Protein AF-A0A967WCM1-F1 (afdb_monomer_lite)

Foldseek 3Di:
DDDDDDPPVCVVVRVVVSCCCQPPPPLDVVVLVVVLVVLQVVQVVCVVDPVSVVVLVCQLPVDDVPDPSNADPSHHNVVSVPDDSVNVVVCSVVPRDD

Radius of gyration: 17.49 Å; chains: 1; bounding box: 43×31×41 Å

Secondary structure (DSSP, 8-state):
-------TTTHHHHHHHHHHHHH-----HHHHHHHHHHHHHHHHHHHH-HHHHHHHHHHHHHS-TTSGGGS-TT--HHHHHH--HHHHHHHHHHHS--

Structure (mmCIF, N/CA/C/O backbone):
data_AF-A0A967WCM1-F1
#
_entry.id   AF-A0A967WCM1-F1
#
loop_
_atom_site.group_PDB
_atom_site.id
_atom_site.type_symbol
_atom_site.label_atom_id
_atom_site.label_alt_id
_atom_site.label_comp_id
_atom_site.label_asym_id
_atom_site.label_entity_id
_atom_site.label_seq_id
_atom_site.pdbx_PDB_ins_code
_atom_site.Cartn_x
_atom_site.Cartn_y
_atom_site.Cartn_z
_atom_site.occupancy
_atom_site.B_iso_or_equiv
_atom_site.auth_seq_id
_atom_site.auth_comp_id
_atom_site.auth_asym_id
_atom_site.auth_atom_id
_atom_site.pdbx_PDB_model_num
ATOM 1 N N . GLY A 1 1 ? 5.005 9.136 -5.462 1.00 65.06 1 GLY A N 1
ATOM 2 C CA . GLY A 1 1 ? 5.090 9.088 -6.935 1.00 65.06 1 GLY A CA 1
ATOM 3 C C . GLY A 1 1 ? 6.175 8.112 -7.338 1.00 65.06 1 GLY A C 1
ATOM 4 O O . GLY A 1 1 ? 7.045 7.849 -6.517 1.00 65.06 1 GLY A O 1
ATOM 5 N N . PHE A 1 2 ? 6.120 7.570 -8.553 1.00 82.25 2 PHE A N 1
ATOM 6 C CA . PHE A 1 2 ? 7.169 6.694 -9.084 1.00 82.25 2 PHE A CA 1
ATOM 7 C C . PHE A 1 2 ? 8.283 7.539 -9.705 1.00 82.25 2 PHE A C 1
ATOM 9 O O . PHE A 1 2 ? 8.005 8.500 -10.418 1.00 82.25 2 PHE A O 1
ATOM 16 N N . GLY A 1 3 ? 9.536 7.205 -9.417 1.00 88.38 3 GLY A N 1
ATOM 17 C CA . GLY A 1 3 ? 10.691 7.919 -9.947 1.00 88.38 3 GLY A CA 1
ATOM 18 C C . GLY A 1 3 ? 11.967 7.122 -9.729 1.00 88.38 3 GLY A C 1
ATOM 19 O O . GLY A 1 3 ? 12.061 6.335 -8.790 1.00 88.38 3 GLY A O 1
ATOM 20 N N . THR A 1 4 ? 12.943 7.328 -10.606 1.00 91.56 4 THR A N 1
ATOM 21 C CA . THR A 1 4 ? 14.250 6.670 -10.548 1.00 91.56 4 THR A CA 1
ATOM 22 C C . THR A 1 4 ? 15.363 7.692 -10.760 1.00 91.56 4 THR A C 1
ATOM 24 O O . THR A 1 4 ? 15.132 8.774 -11.305 1.00 91.56 4 THR 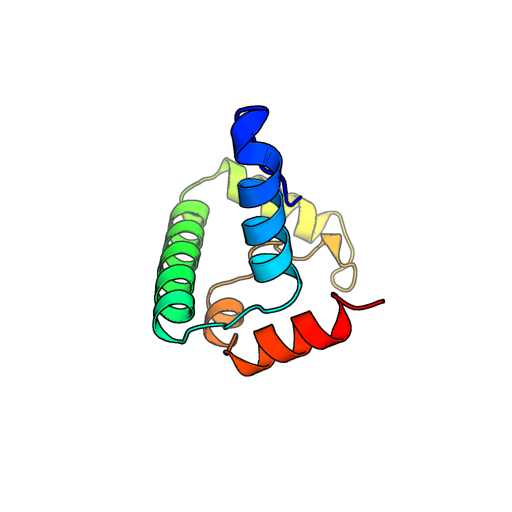A O 1
ATOM 27 N N . LYS A 1 5 ? 16.567 7.364 -10.292 1.00 93.81 5 LYS A N 1
ATOM 28 C CA . LYS A 1 5 ? 17.796 8.118 -10.547 1.00 93.81 5 LYS A CA 1
ATOM 29 C C . LYS A 1 5 ? 18.830 7.148 -11.096 1.00 93.81 5 LYS A C 1
ATOM 31 O O . LYS A 1 5 ? 18.978 6.053 -10.563 1.00 93.81 5 LYS A O 1
ATOM 36 N N . SER A 1 6 ? 19.548 7.566 -12.126 1.00 96.00 6 SER A N 1
ATOM 37 C CA . SER A 1 6 ? 20.570 6.758 -12.784 1.00 96.00 6 SER A CA 1
ATOM 38 C C . SER A 1 6 ? 21.681 7.650 -13.329 1.00 96.00 6 SER A C 1
ATOM 40 O O . SER A 1 6 ? 21.520 8.872 -13.417 1.00 96.00 6 SER A O 1
ATOM 42 N N . LEU A 1 7 ? 22.799 7.040 -13.721 1.00 97.12 7 LEU A N 1
ATOM 43 C CA . LEU A 1 7 ? 23.735 7.688 -14.633 1.00 97.12 7 LEU A CA 1
ATOM 44 C C . LEU A 1 7 ? 23.071 7.880 -16.002 1.00 97.12 7 LEU A C 1
ATOM 46 O O . LEU A 1 7 ? 22.060 7.242 -16.317 1.00 97.12 7 LEU A O 1
ATOM 50 N N . VAL A 1 8 ? 23.642 8.769 -16.815 1.00 95.88 8 VAL A N 1
ATOM 51 C CA . VAL A 1 8 ? 23.125 9.054 -18.163 1.00 95.88 8 VAL A CA 1
ATOM 52 C C . VAL A 1 8 ? 23.164 7.795 -19.033 1.00 95.88 8 VAL A C 1
ATOM 54 O O . VAL A 1 8 ? 22.199 7.511 -19.736 1.00 95.88 8 VAL A O 1
ATOM 57 N N . GLU A 1 9 ? 24.240 7.013 -18.938 1.00 97.38 9 GLU A N 1
ATOM 58 C CA . GLU A 1 9 ? 24.409 5.739 -19.652 1.00 97.38 9 GLU A CA 1
ATOM 59 C C . GLU A 1 9 ? 23.393 4.658 -19.250 1.00 97.38 9 GLU A C 1
ATOM 61 O O . GLU A 1 9 ? 22.973 3.873 -20.097 1.00 97.38 9 GLU A O 1
ATOM 66 N N . ASP A 1 10 ? 22.922 4.676 -18.001 1.00 97.44 10 ASP A N 1
ATOM 67 C CA . ASP A 1 10 ? 21.954 3.710 -17.468 1.00 97.44 10 ASP A CA 1
ATOM 68 C C . ASP A 1 10 ? 20.496 4.149 -17.643 1.00 97.44 10 ASP A C 1
ATOM 70 O O . ASP A 1 10 ? 19.574 3.410 -17.287 1.00 97.44 10 ASP A O 1
ATOM 74 N N . LEU A 1 11 ? 20.251 5.348 -18.181 1.00 96.81 11 LEU A N 1
ATOM 75 C CA . LEU A 1 11 ? 18.898 5.872 -18.358 1.00 96.81 11 LEU A CA 1
ATOM 76 C C . LEU A 1 11 ? 17.981 4.908 -19.139 1.00 96.81 11 LEU A C 1
ATOM 78 O O . LEU A 1 11 ? 16.852 4.698 -18.687 1.00 96.81 11 LEU A O 1
ATOM 82 N N . PRO A 1 12 ? 18.417 4.268 -20.247 1.00 97.06 12 PRO A N 1
ATOM 83 C CA . PRO A 1 12 ? 17.585 3.290 -20.947 1.00 97.06 12 PRO A CA 1
ATOM 84 C C . PRO A 1 12 ? 17.199 2.093 -20.068 1.00 97.06 12 PRO A C 1
ATOM 86 O O . PRO A 1 12 ? 16.051 1.651 -20.106 1.00 97.06 12 PRO A O 1
ATOM 89 N N . LEU A 1 13 ? 18.125 1.597 -19.240 1.00 96.81 13 LEU A N 1
ATOM 90 C CA . LEU A 1 13 ? 17.863 0.496 -18.312 1.00 96.81 13 LEU A CA 1
ATOM 91 C C . LEU A 1 13 ? 16.871 0.921 -17.225 1.00 96.81 13 LEU A C 1
ATOM 93 O O . LEU A 1 13 ? 15.896 0.218 -16.966 1.00 96.81 13 LEU A O 1
ATOM 97 N N . ALA A 1 14 ? 17.090 2.087 -16.616 1.00 96.00 14 ALA A N 1
ATOM 98 C CA . ALA A 1 14 ? 16.226 2.618 -15.570 1.00 96.00 14 ALA A CA 1
ATOM 99 C C . ALA A 1 14 ? 14.790 2.844 -16.072 1.00 96.00 14 ALA A C 1
ATOM 101 O O . ALA A 1 14 ? 13.831 2.503 -15.377 1.00 96.00 14 ALA A O 1
ATOM 102 N N . LEU A 1 15 ? 14.639 3.364 -17.295 1.00 95.06 15 LEU A N 1
ATOM 103 C CA . LEU A 1 15 ? 13.340 3.506 -17.956 1.00 95.06 15 LEU A CA 1
ATOM 104 C C . LEU A 1 15 ? 12.706 2.152 -18.284 1.00 95.06 15 LEU A C 1
ATOM 106 O O . LEU A 1 15 ? 11.499 1.998 -18.101 1.00 95.06 15 LEU A O 1
ATOM 110 N N . GLY A 1 16 ? 13.496 1.170 -18.723 1.00 95.31 16 GLY A N 1
ATOM 111 C CA . GLY A 1 16 ? 13.019 -0.189 -18.978 1.00 95.31 16 GLY A CA 1
ATOM 112 C C . GLY A 1 16 ? 12.424 -0.833 -17.726 1.00 95.31 16 GLY A C 1
ATOM 113 O O . GLY A 1 16 ? 11.291 -1.306 -17.757 1.00 95.31 16 GLY A O 1
ATOM 114 N N . VAL A 1 17 ? 13.138 -0.762 -16.599 1.00 94.56 17 VAL A N 1
ATOM 115 C CA . VAL A 1 17 ? 12.650 -1.273 -15.307 1.00 94.56 17 VAL A CA 1
ATOM 116 C C . VAL A 1 17 ? 11.393 -0.530 -14.857 1.00 94.56 17 VAL A C 1
ATOM 118 O O . VAL A 1 17 ? 10.427 -1.157 -14.432 1.00 94.56 17 VAL A O 1
ATOM 121 N N . LEU A 1 18 ? 11.376 0.802 -14.964 1.00 93.50 18 LEU A N 1
ATOM 122 C CA . LEU A 1 18 ? 10.210 1.592 -14.571 1.00 93.50 18 LEU A CA 1
ATOM 123 C C . LEU A 1 18 ? 8.975 1.236 -15.410 1.00 93.50 18 LEU A C 1
ATOM 125 O O . LEU A 1 18 ? 7.881 1.116 -14.865 1.00 93.50 18 LEU A O 1
ATOM 129 N N . THR A 1 19 ? 9.161 1.034 -16.716 1.00 92.88 19 THR A N 1
ATOM 130 C CA . THR A 1 19 ? 8.093 0.616 -17.633 1.00 92.88 19 THR A CA 1
ATOM 131 C C . THR A 1 19 ? 7.563 -0.760 -17.254 1.00 92.88 19 THR A C 1
ATOM 133 O O . THR A 1 19 ? 6.355 -0.937 -17.166 1.00 92.88 19 THR A O 1
ATOM 136 N N . ASP A 1 20 ? 8.442 -1.720 -16.966 1.00 93.44 20 ASP A N 1
ATOM 137 C CA . ASP A 1 20 ? 8.025 -3.071 -16.587 1.00 93.44 20 ASP A CA 1
ATOM 138 C C . ASP A 1 20 ? 7.213 -3.085 -15.284 1.00 93.44 20 ASP A C 1
ATOM 140 O O . ASP A 1 20 ? 6.127 -3.655 -15.224 1.00 93.44 20 ASP A O 1
ATOM 144 N N . VAL A 1 21 ? 7.673 -2.355 -14.264 1.00 91.94 21 VAL A N 1
ATOM 145 C CA . VAL A 1 21 ? 6.968 -2.242 -12.976 1.00 91.94 21 VAL A CA 1
ATOM 146 C C . VAL A 1 21 ? 5.589 -1.597 -13.134 1.00 91.94 21 VAL A C 1
ATOM 148 O O . VAL A 1 21 ? 4.641 -2.010 -12.465 1.00 91.94 21 VAL A O 1
ATOM 151 N N . LEU A 1 22 ? 5.471 -0.579 -13.990 1.00 90.69 22 LEU A N 1
ATOM 152 C CA . LEU A 1 22 ? 4.225 0.164 -14.175 1.00 90.69 22 LEU A CA 1
ATOM 153 C C . LEU A 1 22 ? 3.243 -0.522 -15.122 1.00 90.69 22 LEU A C 1
ATOM 155 O O . LEU A 1 22 ? 2.042 -0.371 -14.920 1.00 90.69 22 LEU A O 1
ATOM 159 N N . CYS A 1 23 ? 3.719 -1.237 -16.141 1.00 91.62 23 CYS A N 1
ATOM 160 C CA . CYS A 1 23 ? 2.883 -1.836 -17.186 1.00 91.62 23 CYS A CA 1
ATOM 161 C C . CYS A 1 23 ? 2.632 -3.338 -16.987 1.00 91.62 23 CYS A C 1
ATOM 163 O O . CYS A 1 23 ? 1.645 -3.855 -17.505 1.00 91.62 23 CYS A O 1
ATOM 165 N N . HIS A 1 24 ? 3.495 -4.048 -16.252 1.00 92.62 24 HIS A N 1
ATOM 166 C CA . HIS A 1 24 ? 3.410 -5.502 -16.074 1.00 92.62 24 HIS A CA 1
ATOM 167 C C . HIS A 1 24 ? 3.590 -5.944 -14.605 1.00 92.62 24 HIS A C 1
ATOM 169 O O . HIS A 1 24 ? 4.449 -6.777 -14.296 1.00 92.62 24 HIS A O 1
ATOM 175 N N . PRO A 1 25 ? 2.784 -5.444 -13.650 1.00 93.31 25 PRO A N 1
ATOM 176 C CA . PRO A 1 25 ? 2.916 -5.849 -12.255 1.00 93.31 25 PRO A CA 1
ATOM 177 C C . PRO A 1 25 ? 2.522 -7.322 -12.045 1.00 93.31 25 PRO A C 1
ATOM 179 O O . PRO A 1 25 ? 1.397 -7.743 -12.301 1.00 93.31 25 PRO A O 1
ATOM 182 N N . ALA A 1 26 ? 3.448 -8.121 -11.509 1.00 93.44 26 ALA A N 1
ATOM 183 C CA . ALA A 1 26 ? 3.249 -9.565 -11.333 1.00 93.44 26 ALA A CA 1
ATOM 184 C C . ALA A 1 26 ? 2.434 -9.963 -10.079 1.00 93.44 26 ALA A C 1
ATOM 186 O O . ALA A 1 26 ? 1.933 -11.089 -9.992 1.00 93.44 26 ALA A O 1
ATOM 187 N N . PHE A 1 27 ? 2.342 -9.068 -9.087 1.00 95.44 27 PHE A N 1
ATOM 188 C CA . PHE A 1 27 ? 1.747 -9.299 -7.759 1.00 95.44 27 PHE A CA 1
ATOM 189 C C . PHE A 1 27 ? 2.068 -10.686 -7.149 1.00 95.44 27 PHE A C 1
ATOM 191 O O . PHE A 1 27 ? 1.157 -11.497 -6.938 1.00 95.44 27 PHE A O 1
ATOM 198 N N . PRO A 1 28 ? 3.352 -11.014 -6.880 1.00 96.25 28 PRO A N 1
ATOM 199 C CA . PRO A 1 28 ? 3.728 -12.333 -6.375 1.00 96.25 28 PRO A CA 1
ATOM 200 C C . PRO A 1 28 ? 3.199 -12.561 -4.946 1.00 96.25 28 PRO A C 1
ATOM 202 O O . PRO A 1 28 ? 3.489 -11.734 -4.077 1.00 96.25 28 PRO A O 1
ATOM 205 N N . PRO A 1 29 ? 2.529 -13.693 -4.641 1.00 95.88 29 PRO A N 1
ATOM 206 C CA . PRO A 1 29 ? 1.924 -13.935 -3.325 1.00 95.88 29 PRO A CA 1
ATOM 207 C C . PRO A 1 29 ? 2.894 -13.745 -2.156 1.00 95.88 29 PRO A C 1
ATOM 209 O O . PRO A 1 29 ? 2.596 -13.028 -1.211 1.00 95.88 29 PRO A O 1
ATOM 212 N N . LYS A 1 30 ? 4.114 -14.286 -2.259 1.00 97.31 30 LYS A N 1
ATOM 213 C CA . LYS A 1 30 ? 5.141 -14.147 -1.213 1.00 97.31 30 LYS A CA 1
ATOM 214 C C . LYS A 1 30 ? 5.491 -12.684 -0.900 1.00 97.31 30 LYS A C 1
ATOM 216 O O . LYS A 1 30 ? 5.776 -12.369 0.250 1.00 97.31 30 LYS A O 1
ATOM 221 N N . GLN A 1 31 ? 5.502 -11.808 -1.908 1.00 97.25 31 GLN A N 1
ATOM 222 C CA . GLN A 1 31 ? 5.809 -10.387 -1.707 1.00 97.25 31 GLN A CA 1
ATOM 223 C C . GLN A 1 31 ? 4.622 -9.636 -1.102 1.00 97.25 31 GLN A C 1
ATOM 225 O O . GLN A 1 31 ? 4.832 -8.764 -0.267 1.00 97.25 31 GLN A O 1
ATOM 230 N N . ILE A 1 32 ? 3.391 -10.017 -1.463 1.00 97.50 32 ILE A N 1
ATOM 231 C CA . ILE A 1 32 ? 2.170 -9.478 -0.849 1.00 97.50 32 ILE A CA 1
ATOM 232 C C . ILE A 1 32 ? 2.147 -9.807 0.644 1.00 97.50 32 ILE A C 1
ATOM 234 O O . ILE A 1 32 ? 1.987 -8.909 1.459 1.00 97.50 32 ILE A O 1
ATOM 238 N N . GLU A 1 33 ? 2.374 -11.071 1.007 1.00 97.81 33 GLU A N 1
ATOM 239 C CA . GLU A 1 33 ? 2.401 -11.503 2.410 1.00 97.81 33 GLU A CA 1
ATOM 240 C C . GLU A 1 33 ? 3.496 -10.792 3.210 1.00 97.81 33 GLU A C 1
ATOM 242 O O . GLU A 1 33 ? 3.264 -10.346 4.333 1.00 97.81 33 GLU A O 1
ATOM 247 N N . LYS A 1 34 ? 4.685 -10.636 2.612 1.00 98.00 34 LYS A N 1
ATOM 248 C CA . LYS A 1 34 ? 5.788 -9.899 3.232 1.00 98.00 34 LYS A CA 1
ATOM 249 C C . LYS A 1 34 ? 5.396 -8.445 3.513 1.00 98.00 34 LYS A C 1
ATOM 251 O O . LYS A 1 34 ? 5.544 -7.992 4.644 1.00 98.00 34 LYS A O 1
ATOM 256 N N . LEU A 1 35 ? 4.877 -7.739 2.507 1.00 97.50 35 LEU A N 1
ATOM 257 C CA . LEU A 1 35 ? 4.469 -6.342 2.650 1.00 97.50 35 LEU A CA 1
ATOM 258 C C . LEU A 1 35 ? 3.286 -6.194 3.616 1.00 97.50 35 LEU A C 1
ATOM 260 O O . LEU A 1 35 ? 3.239 -5.229 4.372 1.00 97.50 35 LEU A O 1
ATOM 264 N N . ARG A 1 36 ? 2.359 -7.163 3.653 1.00 97.81 36 ARG A N 1
ATOM 265 C CA . ARG A 1 36 ? 1.281 -7.183 4.650 1.00 97.81 36 ARG A CA 1
ATOM 266 C C . ARG A 1 36 ? 1.857 -7.210 6.063 1.00 97.81 36 ARG A C 1
ATOM 268 O O . ARG A 1 36 ? 1.428 -6.416 6.891 1.00 97.81 36 ARG A O 1
ATOM 275 N N . GLY A 1 37 ? 2.841 -8.072 6.321 1.00 98.06 37 GLY A N 1
ATOM 276 C CA . GLY A 1 37 ? 3.546 -8.115 7.603 1.00 98.06 37 GLY A CA 1
ATOM 277 C C . GLY A 1 37 ? 4.190 -6.774 7.965 1.00 98.06 37 GLY A C 1
ATOM 278 O O . GLY A 1 37 ? 3.960 -6.272 9.058 1.00 98.06 37 GLY A O 1
ATOM 279 N N . GLU A 1 38 ? 4.919 -6.158 7.029 1.00 98.25 38 GLU A N 1
ATOM 280 C CA . GLU A 1 38 ? 5.548 -4.840 7.229 1.00 98.25 38 GLU A CA 1
ATOM 281 C C . GLU A 1 38 ? 4.514 -3.748 7.575 1.00 98.25 38 GLU A C 1
ATOM 283 O O . GLU A 1 38 ? 4.731 -2.960 8.494 1.00 98.25 38 GLU A O 1
ATOM 288 N N . ILE A 1 39 ? 3.362 -3.731 6.893 1.00 98.12 39 ILE A N 1
ATOM 289 C CA . ILE A 1 39 ? 2.273 -2.781 7.173 1.00 98.12 39 ILE A CA 1
ATOM 290 C C . ILE A 1 39 ? 1.645 -3.044 8.546 1.00 98.12 39 ILE A C 1
ATOM 292 O O . ILE A 1 39 ? 1.392 -2.099 9.288 1.00 98.12 39 ILE A O 1
ATOM 296 N N . LEU A 1 40 ? 1.384 -4.306 8.899 1.00 98.19 40 LEU A N 1
ATOM 297 C CA . LEU A 1 40 ? 0.826 -4.658 10.208 1.00 98.19 40 LEU A CA 1
ATOM 298 C C . LEU A 1 40 ? 1.757 -4.225 11.348 1.00 98.19 40 LEU A C 1
ATOM 300 O O . LEU A 1 40 ? 1.280 -3.671 12.334 1.00 98.19 40 LEU A O 1
ATOM 304 N N . THR A 1 41 ? 3.071 -4.385 11.180 1.00 98.25 41 THR A N 1
ATOM 305 C CA . THR A 1 41 ? 4.061 -3.883 12.140 1.00 98.25 41 THR A CA 1
ATOM 306 C C . THR A 1 41 ? 4.040 -2.352 12.247 1.00 98.25 41 THR A C 1
ATOM 308 O O . THR A 1 41 ? 3.996 -1.837 13.361 1.00 98.25 41 THR A O 1
ATOM 311 N N . ASP A 1 42 ? 3.979 -1.598 11.140 1.00 97.88 42 ASP A N 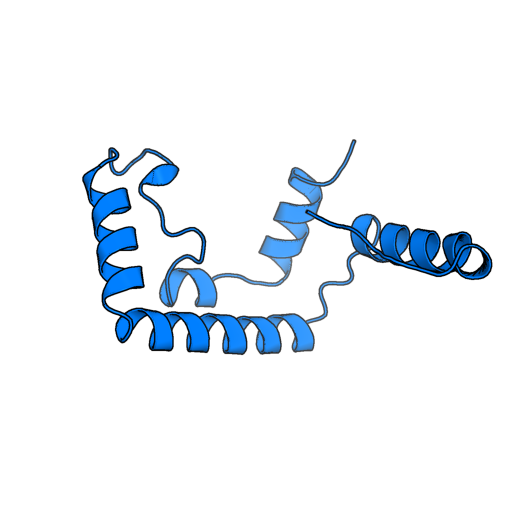1
ATOM 312 C CA . ASP A 1 42 ? 3.851 -0.124 11.206 1.00 97.88 42 ASP A CA 1
ATOM 313 C C . ASP A 1 42 ? 2.538 0.318 11.882 1.00 97.88 42 ASP A C 1
ATOM 315 O O . ASP A 1 42 ? 2.510 1.321 12.597 1.00 97.88 42 ASP A O 1
ATOM 319 N N . LEU A 1 43 ? 1.446 -0.439 11.716 1.00 97.88 43 LEU A N 1
ATOM 320 C CA . LEU A 1 43 ? 0.181 -0.171 12.405 1.00 97.88 43 LEU A CA 1
ATOM 321 C C . LEU A 1 43 ? 0.284 -0.387 13.924 1.00 97.88 43 LEU A C 1
ATOM 323 O O . LEU A 1 43 ? -0.291 0.402 14.680 1.00 97.88 43 LEU A O 1
ATOM 327 N N . GLU A 1 44 ? 1.018 -1.409 14.368 1.00 97.62 44 GLU A N 1
ATOM 328 C CA . GLU A 1 44 ? 1.329 -1.634 15.786 1.00 97.62 44 GLU A CA 1
ATOM 329 C C . GLU A 1 44 ? 2.214 -0.511 16.343 1.00 97.62 44 GLU A C 1
ATOM 331 O O . GLU A 1 44 ? 1.895 0.078 17.376 1.00 97.62 44 GLU A O 1
ATOM 336 N N . GLU A 1 45 ? 3.276 -0.132 15.626 1.00 97.75 45 GLU A N 1
ATOM 337 C CA . GLU A 1 45 ? 4.134 0.996 16.006 1.00 97.75 45 GLU A CA 1
ATOM 338 C C . GLU A 1 45 ? 3.340 2.306 16.090 1.00 97.75 45 GLU A C 1
ATOM 340 O O . GLU A 1 45 ? 3.486 3.074 17.044 1.00 97.75 45 GLU A O 1
ATOM 345 N N . ARG A 1 46 ? 2.433 2.545 15.134 1.00 97.38 46 ARG A N 1
ATOM 346 C CA . ARG A 1 46 ? 1.543 3.710 15.128 1.00 97.38 46 ARG A CA 1
ATOM 347 C C . ARG A 1 46 ? 0.682 3.773 16.384 1.00 97.38 46 ARG A C 1
ATOM 349 O O . ARG A 1 46 ? 0.494 4.871 16.896 1.00 97.38 46 ARG A O 1
ATOM 356 N N . ALA A 1 47 ? 0.192 2.642 16.894 1.00 96.44 47 ALA A N 1
ATOM 357 C CA . ALA A 1 47 ? -0.611 2.605 18.119 1.00 96.44 47 ALA A CA 1
ATOM 358 C C . ALA A 1 47 ? 0.171 3.077 19.361 1.00 96.44 47 ALA A C 1
ATOM 360 O O . ALA A 1 47 ? -0.431 3.528 20.337 1.00 96.44 47 ALA A O 1
ATOM 361 N N . HIS A 1 48 ? 1.504 3.023 19.307 1.00 97.75 48 HIS A N 1
ATOM 362 C CA . HIS A 1 48 ? 2.405 3.491 20.358 1.00 97.75 48 HIS A CA 1
ATOM 363 C C . HIS A 1 48 ? 3.014 4.879 20.083 1.00 97.75 48 HIS A C 1
ATOM 365 O O . HIS A 1 48 ? 3.667 5.446 20.960 1.00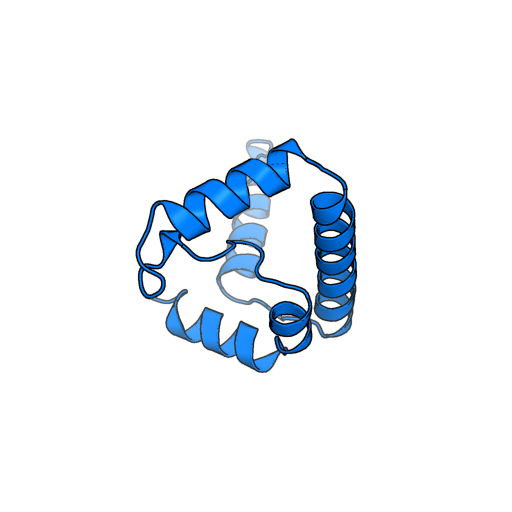 97.75 48 HIS A O 1
ATOM 371 N N . ASP A 1 49 ? 2.758 5.471 18.914 1.00 98.19 49 ASP A N 1
ATOM 372 C CA . ASP A 1 49 ? 3.172 6.829 18.559 1.00 98.19 49 ASP A CA 1
ATOM 373 C C . ASP A 1 49 ? 2.022 7.825 18.790 1.00 98.19 49 ASP A C 1
ATOM 375 O O . ASP A 1 49 ? 1.092 7.971 17.988 1.00 98.19 49 ASP A O 1
ATOM 379 N N . THR A 1 50 ? 2.107 8.574 19.892 1.00 97.81 50 THR A N 1
ATOM 380 C CA . THR A 1 50 ? 1.079 9.550 20.288 1.00 97.81 50 THR A CA 1
ATOM 381 C C . THR A 1 50 ? 0.864 10.658 19.258 1.00 97.81 50 THR A C 1
ATOM 383 O O . THR A 1 50 ? -0.260 11.134 19.102 1.00 97.81 50 THR A O 1
ATOM 386 N N . ARG A 1 51 ? 1.900 11.062 18.513 1.00 98.25 51 ARG A N 1
ATOM 387 C CA . ARG A 1 51 ? 1.795 12.108 17.489 1.00 98.25 51 ARG A CA 1
ATOM 388 C C . ARG A 1 51 ? 1.037 11.598 16.269 1.00 98.25 51 ARG A C 1
ATOM 390 O O . ARG A 1 51 ? 0.188 12.317 15.730 1.00 98.25 51 ARG A O 1
ATOM 397 N N . ARG A 1 52 ? 1.335 10.375 15.825 1.00 97.62 52 ARG A N 1
ATOM 398 C CA . ARG A 1 52 ? 0.613 9.741 14.715 1.00 97.62 52 ARG A CA 1
ATOM 399 C C . ARG A 1 52 ? -0.846 9.490 15.093 1.00 97.62 52 ARG A C 1
ATOM 401 O O . ARG A 1 52 ? -1.725 9.824 14.301 1.00 97.62 52 ARG A O 1
ATOM 408 N N . MET A 1 53 ? -1.112 9.014 16.310 1.00 97.94 53 MET A N 1
ATOM 409 C CA . MET A 1 53 ? -2.479 8.811 16.805 1.00 97.94 53 MET A CA 1
ATOM 410 C C . MET A 1 53 ? -3.266 10.117 16.932 1.00 97.94 53 MET A C 1
ATOM 412 O O . MET A 1 53 ? -4.414 10.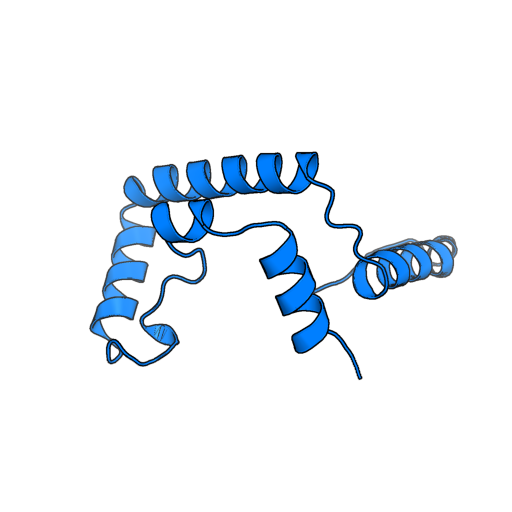173 16.498 1.00 97.94 53 MET A O 1
ATOM 416 N N . ALA A 1 54 ? -2.655 11.186 17.452 1.00 98.00 54 ALA A N 1
ATOM 417 C CA . ALA A 1 54 ? -3.299 12.498 17.522 1.00 98.00 54 ALA A CA 1
ATOM 418 C C . ALA A 1 54 ? -3.658 13.031 16.126 1.00 98.00 54 ALA A C 1
ATOM 420 O O . ALA A 1 54 ? -4.737 13.583 15.930 1.00 98.00 54 ALA A O 1
ATOM 421 N N . SER A 1 55 ? -2.771 12.831 15.147 1.00 96.88 55 SER A N 1
ATOM 422 C CA . SER A 1 55 ? -3.019 13.236 13.759 1.00 96.88 55 SER A CA 1
ATOM 423 C C . SER A 1 55 ? -4.162 12.428 13.139 1.00 96.88 55 SER A C 1
ATOM 425 O O . SER A 1 55 ? -5.047 13.010 12.521 1.00 96.88 55 SER A O 1
ATOM 427 N N . LEU A 1 56 ? -4.178 11.105 13.338 1.00 96.69 56 LEU A N 1
ATOM 428 C CA . LEU A 1 56 ? -5.257 10.229 12.873 1.00 96.69 56 LEU A CA 1
ATOM 429 C C . LEU A 1 56 ? -6.610 10.652 13.462 1.00 96.69 56 LEU A C 1
ATOM 431 O O . LEU A 1 56 ? -7.543 10.916 12.709 1.00 96.69 56 LEU A O 1
ATOM 435 N N . ALA A 1 57 ? -6.683 10.804 14.788 1.00 96.62 57 ALA A N 1
ATOM 436 C CA . ALA A 1 57 ? -7.894 11.239 15.479 1.00 96.62 57 ALA A CA 1
ATOM 437 C C . ALA A 1 57 ? -8.354 12.628 15.012 1.00 96.62 57 ALA A C 1
ATOM 439 O O . ALA A 1 57 ? -9.549 12.867 14.861 1.00 96.62 57 ALA A O 1
ATOM 440 N N . PHE A 1 58 ? -7.420 13.545 14.745 1.00 97.19 58 PHE A N 1
ATOM 441 C CA . PHE A 1 58 ? -7.757 14.854 14.196 1.00 97.19 58 PHE A CA 1
ATOM 442 C C . PHE A 1 58 ? -8.469 14.733 12.844 1.00 97.19 58 PHE A C 1
ATOM 444 O O . PHE A 1 58 ? -9.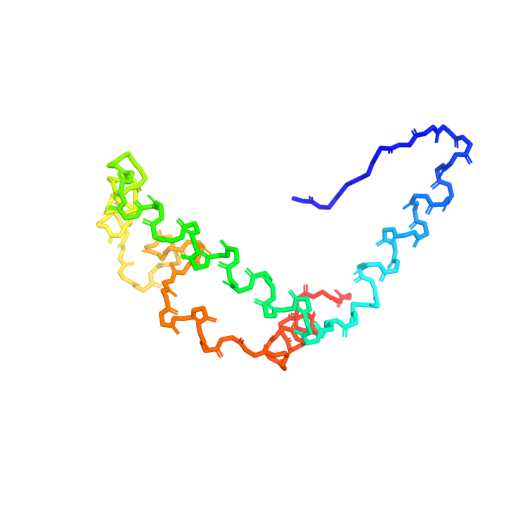532 15.323 12.678 1.00 97.19 58 PHE A O 1
ATOM 451 N N . TYR A 1 59 ? -7.936 13.956 11.897 1.00 96.75 59 TYR A N 1
ATOM 452 C CA . TYR A 1 59 ? -8.567 13.772 10.585 1.00 96.75 59 TYR A CA 1
ATOM 453 C C . TYR A 1 59 ? -9.922 13.056 10.677 1.00 96.75 59 TYR A C 1
ATOM 455 O O . TYR A 1 59 ? -10.876 13.479 10.024 1.00 96.75 59 TYR A O 1
ATOM 463 N N . GLU A 1 60 ? -10.037 12.032 11.525 1.00 95.81 60 GLU A N 1
ATOM 464 C CA . GLU A 1 60 ? -11.296 11.308 11.762 1.00 95.81 60 GLU A CA 1
ATOM 465 C C . GLU A 1 60 ? -12.407 12.213 12.324 1.00 95.81 60 GLU A C 1
ATOM 467 O O . GLU A 1 60 ? -13.579 11.989 12.030 1.00 95.81 60 GLU A O 1
ATOM 472 N N . GLN A 1 61 ? -12.054 13.239 13.110 1.00 96.56 61 GLN A N 1
ATOM 473 C CA . GLN A 1 61 ? -13.011 14.174 13.719 1.00 96.56 61 GLN A CA 1
ATOM 474 C C . GLN A 1 61 ? -13.235 15.449 12.896 1.00 96.56 61 GLN A C 1
ATOM 476 O O . GLN A 1 61 ? -14.302 16.055 12.966 1.00 96.56 61 GLN A O 1
ATOM 481 N N . ALA A 1 62 ? -12.236 15.886 12.126 1.00 97.50 62 ALA A N 1
ATOM 482 C CA . ALA A 1 62 ? -12.312 17.110 11.332 1.00 97.50 62 ALA A CA 1
ATOM 483 C C . ALA A 1 62 ? -13.197 16.960 10.084 1.00 97.50 62 ALA A C 1
ATOM 485 O O . ALA A 1 62 ? -13.702 17.960 9.572 1.00 97.50 62 ALA A O 1
ATOM 486 N N . TYR A 1 63 ? -13.382 15.734 9.589 1.00 97.12 63 TYR A N 1
ATOM 487 C CA . TYR A 1 63 ? -14.155 15.445 8.383 1.00 97.12 63 TYR A CA 1
ATOM 488 C C . TYR A 1 63 ? -15.361 14.545 8.687 1.00 97.12 63 TYR A C 1
ATOM 490 O O . TYR A 1 63 ? -15.262 13.664 9.539 1.00 97.12 63 TYR A O 1
ATOM 498 N N . PRO A 1 64 ? -16.486 14.691 7.956 1.00 97.00 64 PRO A N 1
ATOM 499 C CA . PRO A 1 64 ? -17.583 13.730 8.021 1.00 97.00 64 PRO A CA 1
ATOM 500 C C . PRO A 1 64 ? -17.096 12.305 7.744 1.00 97.00 64 PRO A C 1
ATOM 502 O O . PRO A 1 64 ? -16.193 12.093 6.929 1.00 97.00 64 PRO A O 1
ATOM 505 N N . LYS A 1 65 ? -17.728 11.315 8.374 1.00 92.44 65 LYS A N 1
ATOM 506 C CA . LYS A 1 65 ? -17.313 9.906 8.294 1.00 92.44 65 LYS A CA 1
ATOM 507 C C . LYS A 1 65 ? -17.293 9.367 6.857 1.00 92.44 65 LYS A C 1
ATOM 509 O O . LYS A 1 65 ? -16.484 8.511 6.512 1.00 92.44 65 LYS A O 1
ATOM 514 N N . GLU A 1 66 ? -18.160 9.880 5.995 1.00 94.62 66 GLU A N 1
ATOM 515 C CA . GLU A 1 66 ? -18.258 9.477 4.592 1.00 94.62 66 GLU A CA 1
ATOM 516 C C . GLU A 1 66 ? -17.143 10.092 3.733 1.00 94.62 66 GLU A C 1
ATOM 518 O O . GLU A 1 66 ? -16.798 9.545 2.682 1.00 94.62 66 GLU A O 1
ATOM 523 N N . HIS A 1 67 ? -16.558 11.206 4.181 1.00 96.38 67 HIS A N 1
ATOM 524 C CA . HIS A 1 67 ? -15.549 11.946 3.438 1.00 96.38 67 HIS A CA 1
ATOM 525 C C . HIS A 1 67 ? -14.218 11.170 3.390 1.00 96.38 67 HIS A C 1
ATOM 527 O O . HIS A 1 67 ? -13.751 10.719 4.433 1.00 96.38 67 HIS A O 1
ATOM 533 N N . PRO A 1 68 ? -13.538 11.050 2.232 1.00 94.38 68 PRO A N 1
ATOM 534 C CA . PRO A 1 68 ? -12.308 10.259 2.110 1.00 94.38 68 PRO A CA 1
ATOM 535 C C . PRO A 1 68 ? -11.195 10.639 3.094 1.00 94.38 68 PRO A C 1
ATOM 537 O O . PRO A 1 68 ? -10.450 9.773 3.535 1.00 94.38 68 PRO A O 1
ATOM 540 N N . TYR A 1 69 ? -11.097 11.918 3.467 1.00 95.88 69 TYR A N 1
ATOM 541 C CA . TYR A 1 69 ? -10.067 12.404 4.397 1.00 95.88 69 TYR A CA 1
ATOM 542 C C . TYR A 1 69 ? -10.310 12.043 5.865 1.00 95.88 69 TYR A C 1
ATOM 544 O O . TYR A 1 69 ? -9.399 12.222 6.663 1.00 95.88 69 TYR A O 1
ATOM 552 N N . SER A 1 70 ? -11.486 11.522 6.232 1.00 95.56 70 SER A N 1
ATOM 553 C CA . SER A 1 70 ? -11.676 10.950 7.571 1.00 95.56 70 SER A CA 1
ATOM 554 C C . SER A 1 70 ? -11.023 9.570 7.706 1.00 95.56 70 SER A C 1
ATOM 556 O O . SER A 1 70 ? -10.910 9.048 8.809 1.00 95.56 70 SER A O 1
ATOM 558 N N . ARG A 1 71 ? -10.589 8.953 6.597 1.00 94.31 71 ARG A N 1
ATOM 559 C CA . ARG A 1 71 ? -10.066 7.585 6.573 1.00 94.31 71 ARG A CA 1
ATOM 560 C C . ARG A 1 71 ? -8.551 7.569 6.756 1.00 94.31 71 ARG A C 1
ATOM 562 O O . ARG A 1 71 ? -7.826 8.362 6.158 1.00 94.31 71 ARG A O 1
ATOM 569 N N . SER A 1 72 ? -8.062 6.588 7.510 1.00 94.81 72 SER A N 1
ATOM 570 C CA . SER A 1 72 ? -6.636 6.247 7.570 1.00 94.81 72 SER A CA 1
ATOM 571 C C . SER A 1 72 ? -6.104 5.875 6.178 1.00 94.81 72 SER A C 1
ATOM 573 O O . SER A 1 72 ? -6.593 4.923 5.573 1.00 94.81 72 SER A O 1
ATOM 575 N N . LEU A 1 73 ? -5.061 6.566 5.698 1.00 91.44 73 LEU A N 1
ATOM 576 C CA . LEU A 1 73 ? -4.399 6.249 4.419 1.00 91.44 73 LEU A CA 1
ATOM 577 C C . LEU A 1 73 ? -3.801 4.835 4.396 1.00 91.44 73 LEU A C 1
ATOM 579 O O . LEU A 1 73 ? -3.876 4.152 3.381 1.00 91.44 73 LEU A O 1
ATOM 583 N N . THR A 1 74 ? -3.235 4.389 5.519 1.00 93.19 74 THR A N 1
ATOM 584 C CA . THR A 1 74 ? -2.685 3.032 5.684 1.00 93.19 74 THR A CA 1
ATOM 585 C C . THR A 1 74 ? -3.778 2.002 6.006 1.00 93.19 74 THR A C 1
ATOM 587 O O . THR A 1 74 ? -3.515 0.809 6.037 1.00 93.19 74 THR A O 1
ATOM 590 N N . GLY A 1 75 ? -5.014 2.435 6.281 1.00 94.75 75 GLY A N 1
ATOM 591 C CA . GLY A 1 75 ? -6.080 1.566 6.780 1.00 94.75 75 GLY A CA 1
ATOM 592 C C . GLY A 1 75 ? -5.894 1.140 8.243 1.00 94.75 75 GLY A C 1
ATOM 593 O O . GLY A 1 75 ? -5.294 1.865 9.052 1.00 94.75 75 GLY A O 1
ATOM 594 N N . TYR A 1 76 ? -6.462 -0.020 8.567 1.00 95.75 76 TYR A N 1
ATOM 595 C CA . TYR A 1 76 ? -6.468 -0.687 9.872 1.00 95.75 76 TYR A CA 1
ATOM 596 C C . TYR A 1 76 ? -6.151 -2.181 9.705 1.00 95.75 76 TYR A C 1
ATOM 598 O O . TYR A 1 76 ? -6.262 -2.722 8.603 1.00 95.75 76 TYR A O 1
ATOM 606 N N . THR A 1 77 ? -5.811 -2.868 10.797 1.00 96.12 77 THR A N 1
ATOM 607 C CA . THR A 1 77 ? -5.461 -4.300 10.800 1.00 96.12 77 THR A CA 1
ATOM 608 C C . THR A 1 77 ? -6.479 -5.155 10.045 1.00 96.12 77 THR A C 1
ATOM 610 O O . THR A 1 77 ? -6.105 -5.913 9.151 1.00 96.12 77 THR A O 1
ATOM 613 N N . ASP A 1 78 ? -7.771 -4.969 10.320 1.00 96.38 78 ASP A N 1
ATOM 614 C CA . ASP A 1 78 ? -8.835 -5.741 9.671 1.00 96.38 78 ASP A CA 1
ATOM 615 C C . ASP A 1 78 ? -8.911 -5.478 8.165 1.00 96.38 78 ASP A C 1
ATOM 617 O O . ASP A 1 78 ? -9.044 -6.416 7.381 1.00 96.38 78 ASP A O 1
ATOM 621 N N . THR A 1 79 ? -8.770 -4.218 7.739 1.00 96.12 79 THR A N 1
ATOM 622 C CA . THR A 1 79 ? -8.804 -3.874 6.310 1.00 96.12 79 THR A CA 1
ATOM 623 C C . THR A 1 79 ? -7.583 -4.415 5.575 1.00 96.12 79 THR A C 1
ATOM 625 O O . THR A 1 79 ? -7.711 -4.875 4.450 1.00 96.12 79 THR A O 1
ATOM 628 N N . ILE A 1 80 ? -6.407 -4.411 6.211 1.00 97.25 80 ILE A N 1
ATOM 629 C CA . ILE A 1 80 ? -5.166 -4.922 5.613 1.00 97.25 80 ILE A CA 1
ATOM 630 C C . ILE A 1 80 ? -5.197 -6.450 5.475 1.00 97.25 80 ILE A C 1
ATOM 632 O O . ILE A 1 80 ? -4.745 -6.986 4.463 1.00 97.25 80 ILE A O 1
ATOM 636 N N . ASN A 1 81 ? -5.782 -7.154 6.446 1.00 96.44 81 ASN A N 1
ATOM 637 C CA . ASN A 1 81 ? -5.949 -8.608 6.393 1.00 96.44 81 ASN A CA 1
ATOM 638 C C . ASN A 1 81 ? -6.936 -9.075 5.317 1.00 96.44 81 ASN A C 1
ATOM 640 O O . ASN A 1 81 ? -6.848 -10.215 4.869 1.00 96.44 81 ASN A O 1
ATOM 644 N N . GLN A 1 82 ? -7.859 -8.211 4.894 1.00 96.50 82 GLN A N 1
ATOM 645 C CA . GLN A 1 82 ? -8.836 -8.531 3.853 1.00 96.50 82 GLN A CA 1
ATOM 646 C C . GLN A 1 82 ? -8.301 -8.328 2.430 1.00 96.50 82 GLN A C 1
ATOM 648 O O . GLN A 1 82 ? -8.913 -8.833 1.497 1.00 96.50 82 GLN A O 1
ATOM 653 N N . ILE A 1 83 ? -7.172 -7.630 2.249 1.00 96.62 83 ILE A N 1
ATOM 654 C CA . ILE A 1 83 ? -6.614 -7.361 0.917 1.00 96.62 83 ILE A CA 1
ATOM 655 C C . ILE A 1 83 ? -5.910 -8.610 0.370 1.00 96.62 83 ILE A C 1
ATOM 657 O O . ILE A 1 83 ? -4.864 -9.050 0.873 1.00 96.62 83 ILE A O 1
ATOM 661 N N . GLY A 1 84 ? -6.481 -9.151 -0.704 1.00 95.50 84 GLY A N 1
ATOM 662 C CA . GLY A 1 84 ? -5.948 -10.251 -1.491 1.00 95.50 84 GLY A CA 1
ATOM 663 C C . GLY A 1 84 ? -5.258 -9.800 -2.780 1.00 95.50 84 GLY A C 1
ATOM 664 O O . GLY A 1 84 ? -5.267 -8.635 -3.174 1.00 95.50 84 GLY A O 1
ATOM 665 N N . ARG A 1 85 ? -4.649 -10.765 -3.478 1.00 96.25 85 ARG A N 1
ATOM 666 C CA . ARG A 1 85 ? -3.978 -10.532 -4.768 1.00 96.25 85 ARG A CA 1
ATOM 667 C C . ARG A 1 85 ? -4.935 -9.999 -5.835 1.00 96.25 85 ARG A C 1
ATOM 669 O O . ARG A 1 85 ? -4.545 -9.128 -6.609 1.00 96.25 85 ARG A O 1
ATOM 676 N N . ASP A 1 86 ? -6.155 -10.519 -5.869 1.00 96.50 86 ASP A N 1
ATOM 677 C CA . ASP A 1 86 ? -7.141 -10.151 -6.885 1.00 96.50 86 ASP A CA 1
ATOM 678 C C . ASP A 1 86 ? -7.655 -8.721 -6.678 1.00 96.50 86 ASP A C 1
ATOM 680 O O . ASP A 1 86 ? -7.889 -8.021 -7.659 1.00 96.50 86 ASP A O 1
ATOM 684 N N . ASP A 1 87 ? -7.717 -8.238 -5.432 1.00 96.12 87 ASP A N 1
ATOM 685 C CA . ASP A 1 87 ? -8.032 -6.836 -5.133 1.00 96.12 87 ASP A CA 1
ATOM 686 C C . ASP A 1 87 ? -6.952 -5.897 -5.682 1.00 96.12 87 ASP A C 1
ATOM 688 O O . ASP A 1 87 ? -7.263 -4.866 -6.275 1.00 96.12 87 ASP A O 1
ATOM 692 N N . LEU A 1 88 ? -5.674 -6.273 -5.540 1.00 95.31 88 LEU A N 1
ATOM 693 C CA . LEU A 1 88 ? -4.550 -5.502 -6.081 1.00 95.31 88 LEU A CA 1
ATOM 694 C C . LEU A 1 88 ? -4.564 -5.487 -7.611 1.00 95.31 88 LEU A C 1
ATOM 696 O O . LEU A 1 88 ? -4.397 -4.43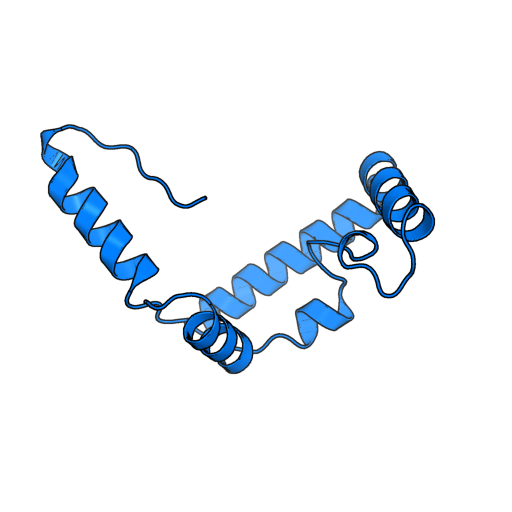1 -8.220 1.00 95.31 88 LEU A O 1
ATOM 700 N N . ALA A 1 89 ? -4.788 -6.648 -8.230 1.00 94.31 89 ALA A N 1
ATOM 701 C CA . ALA A 1 89 ? -4.884 -6.763 -9.679 1.00 94.31 89 ALA A CA 1
ATOM 702 C C . ALA A 1 89 ? -6.091 -5.985 -10.230 1.00 94.31 89 ALA A C 1
ATOM 704 O O . ALA A 1 89 ? -5.963 -5.285 -11.234 1.00 94.31 89 ALA A O 1
ATOM 705 N N . GLY A 1 90 ? -7.238 -6.056 -9.551 1.00 95.19 90 GLY A N 1
ATOM 706 C CA . GLY A 1 90 ? -8.448 -5.316 -9.904 1.00 95.19 90 GLY A CA 1
ATOM 707 C C . GLY A 1 90 ? -8.277 -3.806 -9.748 1.00 95.19 90 GLY A C 1
ATOM 708 O O . GLY A 1 90 ? -8.635 -3.051 -10.650 1.00 95.19 90 GLY A O 1
ATOM 709 N N . PHE A 1 91 ? -7.666 -3.357 -8.649 1.00 94.56 91 PHE A N 1
ATOM 710 C CA . PHE A 1 91 ? -7.344 -1.946 -8.440 1.00 94.56 91 PHE A CA 1
ATOM 711 C C . PHE A 1 91 ? -6.382 -1.421 -9.511 1.00 94.56 91 PHE A C 1
ATOM 713 O O . PHE A 1 91 ? -6.606 -0.348 -10.069 1.00 94.56 91 PHE A O 1
ATOM 720 N N . TYR A 1 92 ? -5.342 -2.193 -9.842 1.00 93.88 92 TYR A N 1
ATOM 721 C CA . TYR A 1 92 ? -4.416 -1.853 -10.918 1.00 93.88 92 TYR A CA 1
ATOM 722 C C . TYR A 1 92 ? -5.140 -1.726 -12.264 1.00 93.88 92 TYR A C 1
ATOM 724 O O . TYR A 1 92 ? -5.028 -0.691 -12.914 1.00 93.88 92 TYR A O 1
ATOM 732 N N . ALA A 1 93 ? -5.961 -2.711 -12.636 1.00 92.12 93 ALA A N 1
ATOM 733 C CA . ALA A 1 93 ? -6.714 -2.683 -13.888 1.00 92.12 93 ALA A CA 1
ATOM 734 C C . ALA A 1 93 ? -7.708 -1.506 -13.979 1.00 92.12 93 ALA A C 1
ATOM 736 O O . ALA A 1 93 ? -7.975 -1.020 -15.074 1.00 92.12 93 ALA A O 1
ATOM 737 N N . GLY A 1 94 ? -8.258 -1.048 -12.848 1.00 91.88 94 GLY A N 1
ATOM 738 C CA . GLY A 1 94 ? -9.209 0.066 -12.802 1.00 91.88 94 GLY A CA 1
ATOM 739 C C . GLY A 1 94 ? -8.584 1.462 -12.693 1.00 91.88 94 GLY A C 1
ATOM 740 O O . GLY A 1 94 ? -9.254 2.441 -13.010 1.00 91.88 94 GLY A O 1
ATOM 741 N N . GLY A 1 95 ? -7.337 1.574 -12.219 1.00 85.38 95 GLY A N 1
ATOM 742 C CA . GLY A 1 95 ? -6.688 2.862 -11.926 1.00 85.38 95 GLY A CA 1
ATOM 743 C C . GLY A 1 95 ? -5.410 3.154 -12.716 1.00 85.38 95 GLY A C 1
ATOM 744 O O . GLY A 1 95 ? -4.978 4.305 -12.759 1.00 85.38 95 GLY A O 1
ATOM 745 N N . TYR A 1 96 ? -4.799 2.138 -13.328 1.00 79.69 96 TYR A N 1
ATOM 746 C CA . TYR A 1 96 ? -3.525 2.228 -14.040 1.00 79.69 96 TYR A CA 1
ATOM 747 C C . TYR A 1 96 ? -3.690 1.670 -15.462 1.00 79.69 96 TYR A C 1
ATOM 749 O O . TYR A 1 96 ? -3.272 0.562 -15.781 1.00 79.69 96 TYR A O 1
ATOM 757 N N . GLY A 1 97 ? -4.320 2.469 -16.319 1.00 71.94 97 GLY A N 1
ATOM 758 C CA . GLY A 1 97 ? -4.475 2.256 -17.759 1.00 71.94 97 GLY A CA 1
ATOM 759 C C . GLY A 1 97 ? -4.635 3.610 -18.470 1.00 71.94 97 GLY A C 1
ATOM 760 O O . GLY A 1 97 ? -4.715 4.628 -17.776 1.00 71.94 97 GLY A O 1
ATOM 761 N N . PRO A 1 98 ? -4.614 3.666 -19.815 1.00 55.06 98 PRO A N 1
ATOM 762 C CA . PRO A 1 98 ? -5.033 4.865 -20.542 1.00 55.06 98 PRO A CA 1
ATOM 763 C C . PRO A 1 98 ? -6.489 5.253 -20.246 1.00 55.06 98 PRO A C 1
ATOM 765 O O . PRO A 1 98 ? -7.298 4.347 -19.938 1.00 55.06 98 PRO A O 1
#

pLDDT: mean 94.42, std 6.33, range [55.06, 98.25]

Sequence (98 aa):
GFGTKSLVEDLPLALGVLTDVLCHPAFPPKQIEKLRGEILTDLEERAHDTRRMASLAFYEQAYPKEHPYSRSLTGYTDTINQIGRDDLAGFYAGGYGP